Protein AF-A0A2T2UUD3-F1 (afdb_monomer_lite)

Foldseek 3Di:
DDPPDDDDDPVVVVVDDDPDPVVVVVPDDPVNVVVVLVPDPPRDDQDPVNVVPDDDDDPDDPDDDDDDDDDPVLVCVLPVVPPPSVVVVVVVVVVVVVVVVVVVVD

Radius of gyration: 22.62 Å; chains: 1; bounding box: 45×40×57 Å

Secondary structure (DSSP, 8-state):
--S------HHHHHHSPP-S-HHHHHH--HHHHHHHHHS-TT-----HHHHHH------------------HHHHHHHHHT-TTHHHHHHHHHHHHHHHHHHHH--

pLDDT: mean 84.36, std 11.14, range [42.75, 96.44]

Sequence (106 aa):
MGDDVTRVTLEEAKKAESRTDWDRLESLTDEEIHEAVEDDPDAFLLDDEWFEAATFVMPSAEKERITIRLDSDILDFFRAEGSGYQSRINKVLREYMAVQRYKKQQ

Structure (mmCIF, N/CA/C/O backbone):
data_AF-A0A2T2UUD3-F1
#
_entry.id   AF-A0A2T2UUD3-F1
#
loop_
_atom_site.group_PDB
_atom_site.id
_atom_site.type_symbol
_atom_site.label_atom_id
_atom_site.label_alt_id
_atom_site.label_comp_id
_atom_site.label_asym_id
_atom_site.label_entity_id
_atom_site.label_seq_id
_atom_site.pdbx_PDB_ins_code
_atom_site.Cartn_x
_atom_site.Cartn_y
_atom_site.Cartn_z
_atom_site.occupancy
_atom_site.B_iso_or_equiv
_atom_site.auth_seq_id
_atom_site.auth_comp_id
_atom_site.auth_asym_id
_atom_site.auth_atom_id
_atom_site.pdbx_PDB_model_num
ATOM 1 N N . MET A 1 1 ? -5.864 -22.128 -15.525 1.00 42.75 1 MET A N 1
ATOM 2 C CA . MET A 1 1 ? -4.888 -21.401 -14.687 1.00 42.75 1 MET A CA 1
ATOM 3 C C . MET A 1 1 ? -3.535 -21.645 -15.322 1.00 42.75 1 MET A C 1
ATOM 5 O O . MET A 1 1 ? -3.169 -22.803 -15.410 1.00 42.75 1 MET A O 1
ATOM 9 N N . GLY A 1 2 ? -2.916 -20.616 -15.909 1.00 46.19 2 GLY A N 1
ATOM 10 C CA . GLY A 1 2 ? -1.753 -20.774 -16.791 1.00 46.19 2 GLY A CA 1
ATOM 11 C C . GLY A 1 2 ? -0.476 -21.146 -16.038 1.00 46.19 2 GLY A C 1
ATOM 12 O O . GLY A 1 2 ? -0.163 -20.539 -15.016 1.00 46.19 2 GLY A O 1
ATOM 13 N N . ASP A 1 3 ? 0.242 -22.133 -16.565 1.00 51.41 3 ASP A N 1
ATOM 14 C CA . ASP A 1 3 ? 1.434 -22.777 -15.999 1.00 51.41 3 ASP A CA 1
ATOM 15 C C . ASP A 1 3 ? 2.735 -21.939 -16.087 1.00 51.41 3 ASP A C 1
ATOM 17 O O . ASP A 1 3 ? 3.825 -22.501 -16.049 1.00 51.41 3 ASP A O 1
ATOM 21 N N . ASP A 1 4 ? 2.659 -20.605 -16.189 1.00 61.97 4 ASP A N 1
ATOM 22 C CA . ASP A 1 4 ? 3.814 -19.768 -16.585 1.00 61.97 4 ASP A CA 1
ATOM 23 C C . ASP A 1 4 ? 4.396 -18.875 -15.466 1.00 61.97 4 ASP A C 1
ATOM 25 O O . ASP A 1 4 ? 5.263 -18.029 -15.685 1.00 61.97 4 ASP A O 1
ATOM 29 N N . VAL A 1 5 ? 3.946 -19.045 -14.217 1.00 70.81 5 VAL A N 1
ATOM 30 C CA . VAL A 1 5 ? 4.478 -18.263 -13.087 1.00 70.81 5 VAL A CA 1
ATOM 31 C C . VAL A 1 5 ? 5.700 -18.958 -12.483 1.00 70.81 5 VAL A C 1
ATOM 33 O O . VAL A 1 5 ? 5.573 -19.906 -11.705 1.00 70.81 5 VAL A O 1
ATOM 36 N N . THR A 1 6 ? 6.895 -18.438 -12.777 1.00 77.75 6 THR A N 1
ATOM 37 C CA . THR A 1 6 ? 8.156 -18.907 -12.178 1.00 77.75 6 THR A CA 1
ATOM 38 C C . THR A 1 6 ? 8.513 -18.076 -10.945 1.00 77.75 6 THR A C 1
ATOM 40 O O . THR A 1 6 ? 8.554 -16.848 -10.993 1.00 77.75 6 THR A O 1
ATOM 43 N N . ARG A 1 7 ? 8.805 -18.739 -9.819 1.00 82.75 7 ARG A N 1
ATOM 44 C CA . ARG A 1 7 ? 9.369 -18.090 -8.625 1.00 82.75 7 ARG A CA 1
ATOM 45 C C . ARG A 1 7 ? 10.889 -18.173 -8.678 1.00 82.75 7 ARG A C 1
ATOM 47 O O . ARG A 1 7 ? 11.431 -19.272 -8.708 1.00 82.75 7 ARG A O 1
ATOM 54 N N . VAL A 1 8 ? 11.552 -17.024 -8.635 1.00 86.69 8 VAL A N 1
ATOM 55 C CA . VAL A 1 8 ? 13.016 -16.905 -8.578 1.00 86.69 8 VAL A CA 1
ATOM 56 C C . VAL A 1 8 ? 13.423 -16.072 -7.370 1.00 86.69 8 VAL A C 1
ATOM 58 O O . VAL A 1 8 ? 12.660 -15.218 -6.907 1.00 86.69 8 VAL A O 1
ATOM 61 N N . THR A 1 9 ? 14.618 -16.309 -6.837 1.00 88.50 9 THR A N 1
ATOM 62 C CA . THR A 1 9 ? 15.191 -15.421 -5.822 1.00 88.50 9 THR A CA 1
ATOM 63 C C . THR A 1 9 ? 15.727 -14.139 -6.465 1.00 88.50 9 THR A C 1
ATOM 65 O O . THR A 1 9 ? 16.040 -14.098 -7.654 1.00 88.50 9 THR A O 1
ATOM 68 N N . LEU A 1 10 ? 15.867 -13.072 -5.675 1.00 84.06 10 LEU A N 1
ATOM 69 C CA . LEU A 1 10 ? 16.381 -11.783 -6.156 1.00 84.06 10 LEU A CA 1
ATOM 70 C C . LEU A 1 10 ? 17.811 -11.887 -6.719 1.00 84.06 10 LEU A C 1
ATOM 72 O O . LEU A 1 10 ? 18.153 -11.196 -7.675 1.00 84.06 10 LEU A O 1
ATOM 76 N N . GLU A 1 11 ? 18.633 -12.771 -6.154 1.00 86.44 11 GLU A N 1
ATOM 77 C CA . GLU A 1 11 ? 20.007 -13.003 -6.612 1.00 86.44 11 GLU A CA 1
ATOM 78 C C . GLU A 1 11 ? 20.067 -13.792 -7.925 1.00 86.44 11 GLU A C 1
ATOM 80 O O . GLU A 1 11 ? 20.961 -13.566 -8.738 1.00 86.44 11 GLU A O 1
ATOM 85 N N . GLU A 1 12 ? 19.112 -14.691 -8.160 1.00 85.81 12 GLU A N 1
ATOM 86 C CA . GLU A 1 12 ? 18.973 -15.404 -9.434 1.00 85.81 12 GLU A CA 1
ATOM 87 C C . GLU A 1 12 ? 18.403 -14.487 -10.519 1.00 85.81 12 GLU A C 1
ATOM 89 O O . GLU A 1 12 ? 18.930 -14.463 -11.627 1.00 85.81 12 GLU A O 1
ATOM 94 N N . ALA A 1 13 ? 17.399 -13.667 -10.192 1.00 85.56 13 ALA A N 1
ATOM 95 C CA . ALA A 1 13 ? 16.801 -12.710 -11.123 1.00 85.56 13 ALA A CA 1
ATOM 96 C C . ALA A 1 13 ? 17.821 -11.693 -11.657 1.00 85.56 13 ALA A C 1
ATOM 98 O O . ALA A 1 13 ? 17.822 -11.389 -12.843 1.00 85.56 13 ALA A O 1
ATOM 99 N N . LYS A 1 14 ? 18.735 -11.208 -10.806 1.00 83.62 14 LYS A N 1
ATOM 100 C CA . LYS A 1 14 ? 19.812 -10.290 -11.221 1.00 83.62 14 LYS A CA 1
ATOM 101 C C . LYS A 1 14 ? 20.841 -10.920 -12.160 1.00 83.62 14 LYS A C 1
ATOM 103 O O . LYS A 1 14 ? 21.520 -10.194 -12.876 1.00 83.62 14 LYS A O 1
ATOM 108 N N . LYS A 1 15 ? 21.013 -12.243 -12.097 1.00 87.31 15 LYS A N 1
ATOM 109 C CA . LYS A 1 15 ? 21.951 -12.998 -12.942 1.00 87.31 15 LYS A CA 1
ATOM 110 C C . LYS A 1 15 ? 21.297 -13.518 -14.217 1.00 87.31 15 LYS A C 1
ATOM 112 O O . LYS A 1 15 ? 22.013 -13.964 -15.107 1.00 87.31 15 LYS A O 1
ATOM 117 N N . ALA A 1 16 ? 19.967 -13.518 -14.278 1.00 86.19 16 ALA A N 1
ATOM 118 C CA . ALA A 1 16 ? 19.237 -13.944 -15.453 1.00 86.19 16 ALA A CA 1
ATOM 119 C C . ALA A 1 16 ? 19.521 -12.986 -16.612 1.00 86.19 16 ALA A C 1
ATOM 121 O O . ALA A 1 16 ? 19.484 -11.766 -16.455 1.00 86.19 16 ALA A O 1
ATOM 122 N N . GLU A 1 17 ? 19.800 -13.553 -17.780 1.00 84.75 17 GLU A N 1
ATOM 123 C CA . GLU A 1 17 ? 19.949 -12.769 -18.996 1.00 84.75 17 GLU A CA 1
ATOM 124 C C . GLU A 1 17 ? 18.607 -12.141 -19.366 1.00 84.75 17 GLU A C 1
ATOM 126 O O . GLU A 1 17 ? 17.546 -12.773 -19.279 1.00 84.75 17 GLU A O 1
ATOM 131 N N . SER A 1 18 ? 18.658 -10.873 -19.770 1.00 85.19 18 SER A N 1
ATOM 132 C CA . SER A 1 18 ? 17.478 -10.208 -20.295 1.00 85.19 18 SER A CA 1
ATOM 133 C C . SER A 1 18 ? 17.050 -10.900 -21.585 1.00 85.19 18 SER A C 1
ATOM 135 O O . SER A 1 18 ? 17.858 -11.120 -22.482 1.00 85.19 18 SER A O 1
ATOM 137 N N . ARG A 1 19 ? 15.764 -11.240 -21.674 1.00 86.31 19 ARG A N 1
ATOM 138 C CA . ARG A 1 19 ? 15.140 -11.738 -22.909 1.00 86.31 19 ARG A CA 1
ATOM 139 C C . ARG A 1 19 ? 14.582 -10.604 -23.770 1.00 86.31 19 ARG A C 1
ATOM 141 O O . ARG A 1 19 ? 13.949 -10.869 -24.786 1.00 86.31 19 ARG A O 1
ATOM 148 N N . THR A 1 20 ? 14.761 -9.363 -23.325 1.00 87.44 20 THR A N 1
ATOM 149 C CA . THR A 1 20 ? 14.297 -8.171 -24.023 1.00 87.44 20 THR A CA 1
ATOM 150 C C . THR A 1 20 ? 15.278 -7.829 -25.134 1.00 87.44 20 THR A C 1
ATOM 152 O O . THR A 1 20 ? 16.484 -7.760 -24.904 1.00 87.44 20 THR A O 1
ATOM 155 N N . ASP A 1 21 ? 14.749 -7.589 -26.329 1.00 91.19 21 ASP A N 1
ATOM 156 C CA . ASP A 1 21 ? 15.499 -7.011 -27.439 1.00 91.19 21 ASP A CA 1
ATOM 157 C C . ASP A 1 21 ? 15.638 -5.496 -27.213 1.00 91.19 21 ASP A C 1
ATOM 159 O O . ASP A 1 21 ? 14.728 -4.717 -27.507 1.00 91.19 21 ASP A O 1
ATOM 163 N N . TRP A 1 22 ? 16.745 -5.096 -26.584 1.00 91.06 22 TRP A N 1
ATOM 164 C CA . TRP A 1 22 ? 17.002 -3.703 -26.209 1.00 91.06 22 TRP A CA 1
ATOM 165 C C . TRP A 1 22 ? 17.320 -2.812 -27.409 1.00 91.06 22 TRP A C 1
ATOM 167 O O . TRP A 1 22 ? 16.892 -1.662 -27.418 1.00 91.06 22 TRP A O 1
ATOM 177 N N . ASP A 1 23 ? 17.995 -3.347 -28.429 1.00 92.69 23 ASP A N 1
ATOM 178 C CA . ASP A 1 23 ? 18.355 -2.597 -29.638 1.00 92.69 23 ASP A CA 1
ATOM 179 C C . ASP A 1 23 ? 17.095 -2.212 -30.433 1.00 92.69 23 ASP A C 1
ATOM 181 O O . ASP A 1 23 ? 16.964 -1.091 -30.937 1.00 92.69 23 ASP A O 1
ATOM 185 N N . ARG A 1 24 ? 16.107 -3.117 -30.492 1.00 91.31 24 ARG A N 1
ATOM 186 C CA . ARG A 1 24 ? 14.782 -2.802 -31.039 1.00 91.31 24 ARG A CA 1
ATOM 187 C C . ARG A 1 24 ? 14.060 -1.735 -30.212 1.00 91.31 24 ARG A C 1
ATOM 189 O O . ARG A 1 24 ? 13.437 -0.852 -30.787 1.00 91.31 24 ARG A O 1
ATOM 196 N N . LEU A 1 25 ? 14.109 -1.823 -28.883 1.00 89.38 25 LEU A N 1
ATOM 197 C CA . LEU A 1 25 ? 13.410 -0.879 -28.004 1.00 89.38 25 LEU A CA 1
ATOM 198 C C . LEU A 1 25 ? 14.001 0.534 -28.066 1.00 89.38 25 LEU A C 1
ATOM 200 O O . LEU A 1 25 ? 13.256 1.504 -28.015 1.00 89.38 25 LEU A O 1
ATOM 204 N N . GLU A 1 26 ? 15.319 0.655 -28.213 1.00 92.44 26 GLU A N 1
ATOM 205 C CA . GLU A 1 26 ? 16.001 1.950 -28.330 1.00 92.44 26 GLU A CA 1
ATOM 206 C C . GLU A 1 26 ? 15.780 2.624 -29.695 1.00 92.44 26 GLU A C 1
ATOM 208 O O . GLU A 1 26 ? 15.866 3.845 -29.803 1.00 92.44 26 GLU A O 1
ATOM 213 N N . SER A 1 27 ? 15.473 1.845 -30.737 1.00 93.56 27 SER A N 1
ATOM 214 C CA . SER A 1 27 ? 15.223 2.356 -32.093 1.00 93.56 27 SER A CA 1
ATOM 215 C C . SER A 1 27 ? 13.753 2.652 -32.406 1.00 93.56 27 SER A C 1
ATOM 217 O O . SER A 1 27 ? 13.477 3.221 -33.462 1.00 93.56 27 SER A O 1
ATOM 219 N N . LEU A 1 28 ? 12.830 2.299 -31.506 1.00 94.19 28 LEU A N 1
ATOM 220 C CA . LEU A 1 28 ? 11.403 2.599 -31.632 1.00 94.19 28 LEU A CA 1
ATOM 221 C C . LEU A 1 28 ? 11.160 4.111 -31.601 1.00 94.19 28 LEU A C 1
ATOM 223 O O . LEU A 1 28 ? 11.636 4.816 -30.710 1.00 94.19 28 LEU A O 1
ATOM 227 N N . THR A 1 29 ? 10.405 4.603 -32.578 1.00 95.31 29 THR A N 1
ATOM 228 C CA . THR A 1 29 ? 10.034 6.017 -32.661 1.00 95.31 29 THR A CA 1
ATOM 229 C C . THR A 1 29 ? 8.803 6.334 -31.814 1.00 95.31 29 THR A C 1
ATOM 231 O O . THR A 1 29 ? 7.976 5.465 -31.548 1.00 95.31 29 THR A O 1
ATOM 234 N N . ASP A 1 30 ? 8.646 7.604 -31.430 1.00 92.62 30 ASP A N 1
ATOM 235 C CA . ASP A 1 30 ? 7.475 8.071 -30.671 1.00 92.62 30 ASP A CA 1
ATOM 236 C C . ASP A 1 30 ? 6.147 7.784 -31.397 1.00 92.62 30 ASP A C 1
ATOM 238 O O . ASP A 1 30 ? 5.149 7.475 -30.750 1.00 92.62 30 ASP A O 1
ATOM 242 N N . GLU A 1 31 ? 6.145 7.842 -32.733 1.00 92.44 31 GLU A N 1
ATOM 243 C CA . GLU A 1 31 ? 4.972 7.540 -33.563 1.00 92.44 31 GLU A CA 1
ATOM 244 C C . GLU A 1 31 ? 4.590 6.057 -33.477 1.00 92.44 31 GLU A C 1
ATOM 246 O O . GLU A 1 31 ? 3.439 5.726 -33.216 1.00 92.44 31 GLU A O 1
ATOM 251 N N . GLU A 1 32 ? 5.569 5.159 -33.618 1.00 92.06 32 GLU A N 1
ATOM 252 C CA . GLU A 1 32 ? 5.346 3.712 -33.507 1.00 92.06 32 GLU A CA 1
ATOM 253 C C . GLU A 1 32 ? 4.907 3.311 -32.091 1.00 92.06 32 GLU A C 1
ATOM 255 O O . GLU A 1 32 ? 4.132 2.372 -31.917 1.00 92.06 32 GLU A O 1
ATOM 260 N N . ILE A 1 33 ? 5.389 4.021 -31.066 1.00 91.00 33 ILE A N 1
ATOM 261 C CA . ILE A 1 33 ? 4.936 3.838 -29.683 1.00 91.00 33 ILE A CA 1
ATOM 262 C C . ILE A 1 33 ? 3.478 4.281 -29.540 1.00 91.00 33 ILE A C 1
ATOM 264 O O . ILE A 1 33 ? 2.706 3.596 -28.872 1.00 91.00 33 ILE A O 1
ATOM 268 N N . HIS A 1 34 ? 3.096 5.406 -30.146 1.00 89.12 34 HIS A N 1
ATOM 269 C CA . HIS A 1 34 ? 1.728 5.910 -30.084 1.00 89.12 34 HIS A CA 1
ATOM 270 C C . HIS A 1 34 ? 0.744 4.960 -30.772 1.00 89.12 34 HIS A C 1
ATOM 272 O O . HIS A 1 34 ? -0.222 4.541 -30.137 1.00 89.12 34 HIS A O 1
ATOM 278 N N . GLU A 1 35 ? 1.049 4.537 -32.002 1.00 90.31 35 GLU A N 1
ATOM 279 C CA . GLU A 1 35 ? 0.241 3.577 -32.766 1.00 90.31 35 GLU A CA 1
ATOM 280 C C . GLU A 1 35 ? 0.065 2.262 -31.990 1.00 90.31 35 GLU A C 1
ATOM 282 O O . GLU A 1 35 ? -1.047 1.759 -31.847 1.00 90.31 35 GLU A O 1
ATOM 287 N N . ALA A 1 36 ? 1.140 1.745 -31.383 1.00 89.25 36 ALA A N 1
ATOM 288 C CA . ALA A 1 36 ? 1.074 0.529 -30.575 1.00 89.25 36 ALA A CA 1
ATOM 289 C C . ALA A 1 36 ? 0.187 0.666 -29.324 1.00 89.25 36 ALA A C 1
ATOM 291 O O . ALA A 1 36 ? -0.398 -0.324 -28.891 1.00 89.25 36 ALA A O 1
ATOM 292 N N . VAL A 1 37 ? 0.100 1.859 -28.727 1.00 88.44 37 VAL A N 1
ATOM 293 C CA . VAL A 1 37 ? -0.788 2.128 -27.584 1.00 88.44 37 VAL A CA 1
ATOM 294 C C . VAL A 1 37 ? -2.243 2.258 -28.036 1.00 88.44 37 VAL A C 1
ATOM 296 O O . VAL A 1 37 ? -3.128 1.794 -27.325 1.00 88.44 37 VAL A O 1
ATOM 299 N N . GLU A 1 38 ? -2.502 2.872 -29.193 1.00 87.38 38 GLU A N 1
ATOM 300 C CA . GLU A 1 38 ? -3.858 3.002 -29.746 1.00 87.38 38 GLU A CA 1
ATOM 301 C C . GLU A 1 38 ? -4.443 1.654 -30.192 1.00 87.38 38 GLU A C 1
ATOM 303 O O . GLU A 1 38 ? -5.637 1.408 -30.007 1.00 87.38 38 GLU A O 1
ATOM 308 N N . ASP A 1 39 ? -3.605 0.770 -30.737 1.00 90.00 39 ASP A N 1
ATOM 309 C CA . ASP A 1 39 ? -4.006 -0.559 -31.206 1.00 90.00 39 ASP A CA 1
ATOM 310 C C . ASP A 1 39 ? -4.171 -1.594 -30.076 1.00 90.00 39 ASP A C 1
ATOM 312 O O . ASP A 1 39 ? -4.727 -2.675 -30.307 1.00 90.00 39 ASP A O 1
ATOM 316 N N . ASP A 1 40 ? -3.701 -1.303 -28.858 1.00 88.25 40 ASP A N 1
ATOM 317 C CA . ASP A 1 40 ? -3.794 -2.219 -27.720 1.00 88.25 40 ASP A CA 1
ATOM 318 C C . ASP A 1 40 ? -5.192 -2.150 -27.062 1.00 88.25 40 ASP A C 1
ATOM 320 O O . ASP A 1 40 ? -5.545 -1.145 -26.441 1.00 88.25 40 ASP A O 1
ATOM 324 N N . PRO A 1 41 ? -6.009 -3.223 -27.128 1.00 84.88 41 PRO A N 1
ATOM 325 C CA . PRO A 1 41 ? -7.344 -3.239 -26.528 1.00 84.88 41 PRO A CA 1
ATOM 326 C C . PRO A 1 41 ? -7.341 -3.196 -24.990 1.00 84.88 41 PRO A C 1
ATOM 328 O O . PRO A 1 41 ? -8.386 -2.914 -24.400 1.00 84.88 41 PRO A O 1
ATOM 331 N N . ASP A 1 42 ? -6.208 -3.490 -24.344 1.00 88.62 42 ASP A N 1
ATOM 332 C CA . ASP A 1 42 ? -6.033 -3.401 -22.893 1.00 88.62 42 ASP A CA 1
ATOM 333 C C . ASP A 1 42 ? -5.471 -2.032 -22.461 1.00 88.62 42 ASP A C 1
ATOM 335 O O . ASP A 1 42 ? -5.426 -1.731 -21.260 1.00 88.62 42 ASP A O 1
ATOM 339 N N . ALA A 1 43 ? -5.063 -1.179 -23.410 1.00 83.50 43 ALA A N 1
ATOM 340 C CA . ALA A 1 43 ? -4.618 0.168 -23.100 1.00 83.50 43 ALA A CA 1
ATOM 341 C C . ALA A 1 43 ? -5.798 1.035 -22.642 1.00 83.50 43 ALA A C 1
ATOM 343 O O . ALA A 1 43 ? -6.813 1.196 -23.318 1.00 83.50 43 ALA A O 1
ATOM 344 N N . PHE A 1 44 ? -5.644 1.635 -21.462 1.00 80.50 44 PHE A N 1
ATOM 345 C CA . PHE A 1 44 ? -6.590 2.599 -20.917 1.00 80.50 44 PHE A CA 1
ATOM 346 C C . PHE A 1 44 ? -5.900 3.957 -20.798 1.00 80.50 44 PHE A C 1
ATOM 34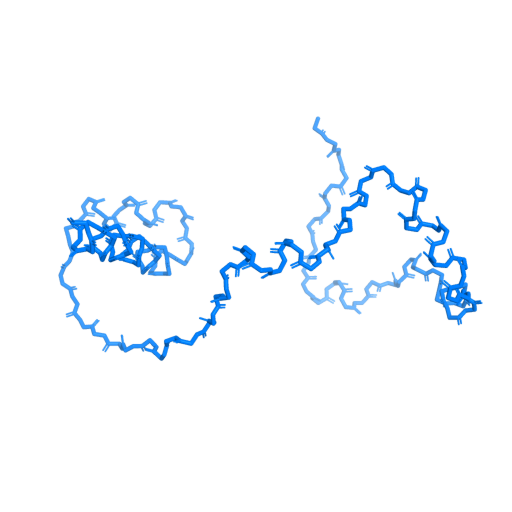8 O O . PHE A 1 44 ? -5.077 4.172 -19.904 1.00 80.50 44 PHE A O 1
ATOM 355 N N . LEU A 1 45 ? -6.217 4.865 -21.722 1.00 78.44 45 LEU A N 1
ATOM 356 C CA . LEU A 1 45 ? -5.698 6.228 -21.703 1.00 78.44 45 LEU A CA 1
ATOM 357 C C . LEU A 1 45 ? -6.330 6.995 -20.536 1.00 78.44 45 LEU A C 1
ATOM 359 O O . LEU A 1 45 ? -7.550 7.083 -20.420 1.00 78.44 45 LEU A O 1
ATOM 363 N N . LEU A 1 46 ? -5.484 7.526 -19.653 1.00 83.88 46 LEU A N 1
ATOM 364 C CA . LEU A 1 46 ? -5.912 8.363 -18.536 1.00 83.88 46 LEU A CA 1
ATOM 365 C C . LEU A 1 46 ? -6.029 9.802 -19.038 1.00 83.88 46 LEU A C 1
ATOM 367 O O . LEU A 1 46 ? -5.017 10.419 -19.368 1.00 83.88 46 LEU A O 1
ATOM 371 N N . ASP A 1 47 ? -7.253 10.311 -19.120 1.00 83.00 47 ASP A N 1
ATOM 372 C CA . ASP A 1 47 ? -7.547 11.676 -19.544 1.00 83.00 47 ASP A CA 1
ATOM 373 C C . ASP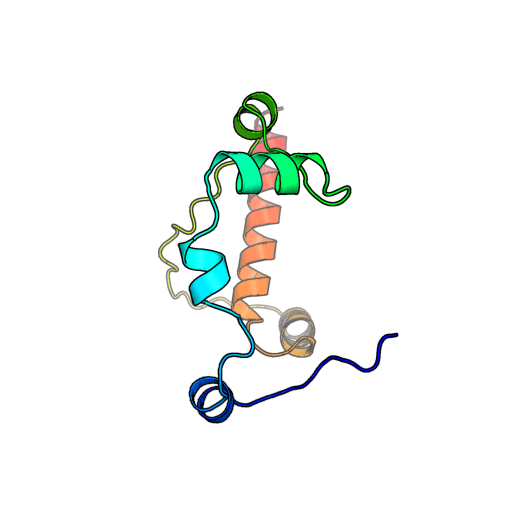 A 1 47 ? -7.577 12.659 -18.363 1.00 83.00 47 ASP A C 1
ATOM 375 O O . ASP A 1 47 ? -7.480 12.286 -17.188 1.00 83.00 47 ASP A O 1
ATOM 379 N N . ASP A 1 48 ? -7.690 13.948 -18.680 1.00 82.19 48 ASP A N 1
ATOM 380 C CA . ASP A 1 48 ? -7.744 15.005 -17.671 1.00 82.19 48 ASP A CA 1
ATOM 381 C C . ASP A 1 48 ? -8.948 14.829 -16.727 1.00 82.19 48 ASP A C 1
ATOM 383 O O . ASP A 1 48 ? -8.811 15.028 -15.520 1.00 82.19 48 ASP A O 1
ATOM 387 N N . GLU A 1 49 ? -10.099 14.369 -17.236 1.00 83.00 49 GLU A N 1
ATOM 388 C CA . GLU A 1 49 ? -11.294 14.089 -16.425 1.00 83.00 49 GLU A CA 1
ATOM 389 C C . GLU A 1 49 ? -11.034 12.988 -15.383 1.00 83.00 49 GLU A C 1
ATOM 391 O O . GLU A 1 49 ? -11.454 13.096 -14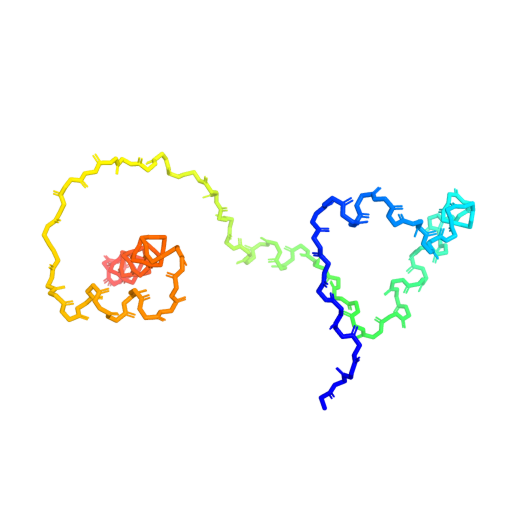.222 1.00 83.00 49 GLU A O 1
ATOM 396 N N . TRP A 1 50 ? -10.285 11.946 -15.756 1.00 85.81 50 TRP A N 1
ATOM 397 C CA . TRP A 1 50 ? -9.844 10.909 -14.832 1.00 85.81 50 TRP A CA 1
ATOM 398 C C . TRP A 1 50 ? -8.969 11.492 -13.721 1.00 85.81 50 TRP A C 1
ATOM 400 O O . TRP A 1 50 ? -9.184 11.181 -12.545 1.00 85.81 50 TRP A O 1
ATOM 410 N N . PHE A 1 51 ? -8.012 12.363 -14.059 1.00 80.56 51 PHE A N 1
ATOM 411 C CA . PHE A 1 51 ? -7.132 13.001 -13.073 1.00 80.56 51 PHE A CA 1
ATOM 412 C C . PHE A 1 51 ? -7.865 14.000 -12.170 1.00 80.56 51 PHE A C 1
ATOM 414 O O . PHE A 1 51 ? -7.528 14.096 -10.989 1.00 80.56 51 PHE A O 1
ATOM 421 N N . GLU A 1 52 ? -8.885 14.696 -12.671 1.00 82.94 52 GLU A N 1
ATOM 422 C CA . GLU A 1 52 ? -9.740 15.578 -11.868 1.00 82.94 52 GLU A CA 1
ATOM 423 C C . GLU A 1 52 ? -10.538 14.805 -10.805 1.00 82.94 52 GLU A C 1
ATOM 425 O O . GLU A 1 52 ? -10.694 15.273 -9.673 1.00 82.94 52 GLU A O 1
ATOM 430 N N . ALA A 1 53 ? -11.009 13.600 -11.137 1.00 78.31 53 ALA A N 1
ATOM 431 C CA . ALA A 1 53 ? -11.698 12.711 -10.201 1.00 78.31 53 ALA A CA 1
ATOM 432 C C . ALA A 1 53 ? -10.736 11.900 -9.309 1.00 78.31 53 ALA A C 1
ATOM 434 O O . ALA A 1 53 ? -11.139 11.369 -8.263 1.00 78.31 53 ALA A O 1
ATOM 435 N N . ALA A 1 54 ? -9.468 11.777 -9.703 1.00 77.94 54 ALA A N 1
ATOM 436 C CA . ALA A 1 54 ? -8.487 10.975 -8.996 1.00 77.94 54 ALA A CA 1
ATOM 437 C C . ALA A 1 54 ? -8.161 11.575 -7.622 1.00 77.94 54 ALA A C 1
ATOM 439 O O . ALA A 1 54 ? -7.717 12.712 -7.465 1.00 77.94 54 ALA A O 1
ATOM 440 N N . THR A 1 55 ? -8.318 10.768 -6.572 1.00 73.94 55 THR A N 1
ATOM 441 C CA . THR A 1 55 ? -7.862 11.165 -5.239 1.00 73.94 55 THR A CA 1
ATOM 442 C C . THR A 1 55 ? -6.356 10.970 -5.140 1.00 73.94 55 THR A C 1
ATOM 444 O O . THR A 1 55 ? -5.865 9.841 -5.105 1.00 73.94 55 THR A O 1
ATOM 447 N N . PHE A 1 56 ? -5.615 12.070 -5.027 1.00 67.25 56 PHE A N 1
ATOM 448 C CA . PHE A 1 56 ? -4.181 12.022 -4.775 1.00 67.25 56 PHE A CA 1
ATOM 449 C C . PHE A 1 56 ? -3.889 11.436 -3.384 1.00 67.25 56 PHE A C 1
ATOM 451 O O . PHE A 1 56 ? -4.172 12.048 -2.350 1.00 67.25 56 PHE A O 1
ATOM 458 N N . VAL A 1 57 ? -3.313 10.233 -3.344 1.00 71.25 57 VAL A N 1
ATOM 459 C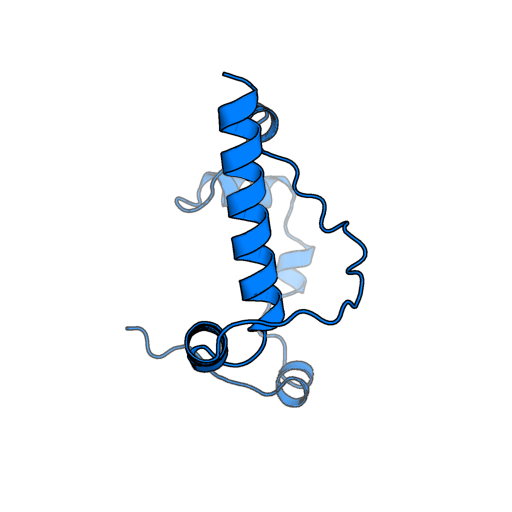 CA . VAL A 1 57 ? -2.931 9.562 -2.096 1.00 71.25 57 VAL A CA 1
ATOM 460 C C . VAL A 1 57 ? -1.440 9.759 -1.859 1.00 71.25 57 VAL A C 1
ATOM 462 O O . VAL A 1 57 ? -0.613 8.992 -2.345 1.00 71.25 57 VAL A O 1
ATOM 465 N N . MET A 1 58 ? -1.080 10.763 -1.060 1.00 55.38 58 MET A N 1
ATOM 466 C CA . MET A 1 58 ? 0.296 10.874 -0.577 1.00 55.38 58 MET A CA 1
ATOM 467 C C . MET A 1 58 ? 0.620 9.714 0.376 1.00 55.38 58 MET A C 1
ATOM 469 O O . MET A 1 58 ? -0.068 9.557 1.395 1.00 55.38 58 MET A O 1
ATOM 473 N N . PRO A 1 59 ? 1.706 8.946 0.157 1.00 60.28 59 PRO A N 1
ATOM 474 C CA . PRO A 1 59 ? 2.229 7.998 1.137 1.00 60.28 59 PRO A CA 1
ATOM 475 C C . PRO A 1 59 ? 2.964 8.742 2.267 1.00 60.28 59 PRO A C 1
ATOM 477 O O . PRO A 1 59 ? 4.082 8.406 2.635 1.00 60.28 59 PRO A O 1
ATOM 480 N N . SER A 1 60 ? 2.352 9.779 2.836 1.00 59.41 60 SER A N 1
ATOM 481 C CA . SER A 1 60 ? 2.957 10.621 3.864 1.00 59.41 60 SER A CA 1
ATOM 482 C C . SER A 1 60 ? 2.065 10.661 5.095 1.00 59.41 60 SER A C 1
ATOM 484 O O . SER A 1 60 ? 1.300 11.590 5.343 1.00 59.41 60 SER A O 1
ATOM 486 N N . ALA A 1 61 ? 2.183 9.628 5.910 1.00 62.56 61 ALA A N 1
ATOM 487 C CA . ALA A 1 61 ? 2.173 9.886 7.334 1.00 62.56 61 ALA A CA 1
ATOM 488 C C . ALA A 1 61 ? 3.421 9.226 7.889 1.00 62.56 61 ALA A C 1
ATOM 490 O O . ALA A 1 61 ? 3.609 8.014 7.712 1.00 62.56 61 ALA A O 1
ATOM 491 N N . GLU A 1 62 ? 4.266 10.019 8.539 1.00 72.44 62 GLU A N 1
ATOM 492 C CA . GLU A 1 62 ? 5.239 9.478 9.472 1.00 72.44 62 GLU A CA 1
ATOM 493 C C . GLU A 1 62 ? 4.477 8.564 10.432 1.00 72.44 62 GLU A C 1
ATOM 495 O O . GLU A 1 62 ? 3.500 8.961 11.071 1.00 72.44 62 GLU A O 1
ATOM 500 N N . LYS A 1 63 ? 4.837 7.279 10.427 1.00 78.69 63 LYS A N 1
ATOM 501 C CA . LYS A 1 63 ? 4.171 6.300 11.279 1.00 78.69 63 LYS A CA 1
ATOM 502 C C . LYS A 1 63 ? 4.735 6.470 12.678 1.00 78.69 63 LYS A C 1
ATOM 504 O O . LYS A 1 63 ? 5.875 6.084 12.931 1.00 78.69 63 LYS A O 1
ATOM 509 N N . GLU A 1 64 ? 3.938 7.023 13.577 1.00 84.81 64 GLU A N 1
ATOM 510 C CA . GLU A 1 64 ? 4.304 7.081 14.984 1.00 84.81 64 GLU A CA 1
ATOM 511 C C . GLU A 1 64 ? 4.235 5.675 15.597 1.00 84.81 64 GLU A C 1
ATOM 513 O O . GLU A 1 64 ? 3.249 4.948 15.440 1.00 84.81 64 GLU A O 1
ATOM 518 N N . ARG A 1 65 ? 5.311 5.261 16.275 1.00 88.06 65 ARG A N 1
ATOM 519 C CA . ARG A 1 65 ? 5.341 3.988 17.000 1.00 88.06 65 ARG A CA 1
ATOM 520 C C . ARG A 1 65 ? 4.718 4.188 18.372 1.00 88.06 65 ARG A C 1
ATOM 522 O O . ARG A 1 65 ? 5.368 4.701 19.276 1.00 88.06 65 ARG A O 1
ATOM 529 N N . ILE A 1 66 ? 3.485 3.728 18.519 1.00 89.19 66 ILE A N 1
ATOM 530 C CA . ILE A 1 66 ? 2.760 3.740 19.789 1.00 89.19 66 ILE A CA 1
ATOM 531 C C . ILE A 1 66 ? 2.475 2.317 20.274 1.00 89.19 66 ILE A C 1
ATOM 533 O O . ILE A 1 66 ? 2.346 1.385 19.477 1.00 89.19 66 ILE A O 1
ATOM 537 N N . THR A 1 67 ? 2.342 2.154 21.589 1.00 91.81 67 THR A N 1
ATOM 538 C CA . THR A 1 67 ? 1.874 0.904 22.199 1.00 91.81 67 THR A CA 1
ATOM 539 C C . THR A 1 67 ? 0.364 0.979 22.381 1.00 91.81 67 THR A C 1
ATOM 541 O O . THR A 1 67 ? -0.125 1.789 23.166 1.00 91.81 67 THR A O 1
ATOM 544 N N . ILE A 1 68 ? -0.376 0.116 21.686 1.00 90.81 68 ILE A N 1
ATOM 545 C CA . ILE A 1 68 ? -1.830 -0.027 21.828 1.00 90.81 68 ILE A CA 1
ATOM 546 C C . ILE A 1 68 ? -2.177 -1.443 22.282 1.00 90.81 68 ILE A C 1
ATOM 548 O O . ILE A 1 68 ? -1.455 -2.393 21.979 1.00 90.81 68 ILE A O 1
ATOM 552 N N . ARG A 1 69 ? -3.288 -1.586 23.007 1.00 93.56 69 ARG A N 1
ATOM 553 C CA . ARG A 1 69 ? -3.876 -2.893 23.315 1.00 93.56 69 ARG A CA 1
ATOM 554 C C . ARG A 1 69 ? -4.942 -3.202 22.271 1.00 93.56 69 ARG A C 1
ATOM 556 O O . ARG A 1 69 ? -5.783 -2.352 22.000 1.00 93.56 69 ARG A O 1
ATOM 563 N N . LEU A 1 70 ? -4.870 -4.395 21.696 1.00 92.81 70 LEU A N 1
ATOM 564 C CA . LEU A 1 70 ? -5.857 -4.948 20.775 1.00 92.81 70 LEU A CA 1
ATOM 565 C C . LEU A 1 70 ? -6.304 -6.296 21.328 1.00 92.81 70 LEU A C 1
ATOM 567 O O . LEU A 1 70 ? -5.501 -6.985 21.966 1.00 92.81 70 LEU A O 1
ATOM 571 N N . ASP A 1 71 ? -7.557 -6.652 21.074 1.00 96.19 71 ASP A N 1
ATOM 572 C CA . ASP A 1 71 ? -8.086 -7.955 21.454 1.00 96.19 71 ASP A CA 1
ATOM 573 C C . ASP A 1 71 ? -7.355 -9.078 20.702 1.00 96.19 71 ASP A C 1
ATOM 575 O O . ASP A 1 71 ? -6.815 -8.890 19.603 1.00 96.19 71 ASP A O 1
ATOM 579 N N . SER A 1 72 ? -7.272 -10.248 21.337 1.00 95.12 72 SER A N 1
ATOM 580 C CA . SER A 1 72 ? -6.497 -11.377 20.816 1.00 95.12 72 SER A CA 1
ATOM 581 C C . SER A 1 72 ? -7.064 -11.918 19.507 1.00 95.12 72 SER A C 1
ATOM 583 O O . SER A 1 72 ? -6.302 -12.225 18.601 1.00 95.12 72 SER A O 1
ATOM 585 N N . ASP A 1 73 ? -8.387 -11.965 19.379 1.00 96.44 73 ASP A N 1
ATOM 586 C CA . ASP A 1 73 ? -9.092 -12.413 18.176 1.00 96.44 73 ASP A CA 1
ATOM 587 C C . ASP A 1 73 ? -8.809 -11.515 16.960 1.00 96.44 73 ASP A C 1
ATOM 589 O O . ASP A 1 73 ? -8.553 -12.012 15.862 1.00 96.44 73 ASP A O 1
ATOM 593 N N . ILE A 1 74 ? -8.763 -10.196 17.161 1.00 94.44 74 ILE A N 1
ATOM 594 C CA . ILE A 1 74 ? -8.382 -9.223 16.133 1.00 94.44 74 ILE A CA 1
ATOM 595 C C . ILE A 1 74 ? -6.934 -9.465 15.700 1.00 94.44 74 ILE A C 1
ATOM 597 O O . ILE A 1 74 ? -6.629 -9.486 14.505 1.00 94.44 74 ILE A O 1
ATOM 601 N N . LEU A 1 75 ? -6.022 -9.649 16.658 1.00 94.12 75 LEU A N 1
ATOM 602 C CA . LEU A 1 75 ? -4.620 -9.921 16.346 1.00 94.12 75 LEU A CA 1
ATOM 603 C C . LEU A 1 75 ? -4.450 -11.233 15.581 1.00 94.12 75 LEU A C 1
ATOM 605 O O . LEU A 1 75 ? -3.680 -11.261 14.620 1.00 94.12 75 LEU A O 1
ATOM 609 N N . ASP A 1 76 ? -5.158 -12.283 15.978 1.00 95.88 76 ASP A N 1
ATOM 610 C CA . ASP A 1 76 ? -5.103 -13.591 15.330 1.00 95.88 76 ASP A CA 1
ATOM 611 C C . ASP A 1 76 ? -5.634 -13.519 13.895 1.00 95.88 76 ASP A C 1
ATOM 613 O O . ASP A 1 76 ? -4.973 -14.008 12.976 1.00 95.88 76 ASP A O 1
ATOM 617 N N . PHE A 1 77 ? -6.748 -12.811 13.676 1.00 95.81 77 PHE A N 1
ATOM 618 C CA . PHE A 1 77 ? -7.305 -12.565 12.344 1.00 95.81 77 PHE A CA 1
ATOM 619 C C . PHE A 1 77 ? -6.281 -11.906 11.409 1.00 95.81 77 PHE A C 1
ATOM 621 O O . PHE A 1 77 ? -5.978 -12.430 10.338 1.00 95.81 77 PHE A O 1
ATOM 628 N N . PHE A 1 78 ? -5.678 -10.787 11.824 1.00 94.81 78 PHE A N 1
ATOM 629 C CA . PHE A 1 78 ? -4.710 -10.090 10.974 1.00 94.81 78 PHE A CA 1
ATOM 630 C C . PHE A 1 78 ? -3.388 -10.862 10.831 1.00 94.81 78 PHE A C 1
ATOM 632 O O . PHE A 1 78 ? -2.721 -10.758 9.800 1.00 94.81 78 PHE A O 1
ATOM 639 N N . ARG A 1 79 ? -2.972 -11.656 11.821 1.00 94.25 79 ARG A N 1
ATOM 640 C CA . ARG A 1 79 ? -1.763 -12.490 11.707 1.00 94.25 79 ARG A CA 1
ATOM 641 C C . ARG A 1 79 ? -1.943 -13.661 10.745 1.00 94.25 79 ARG A C 1
ATOM 643 O O . ARG A 1 79 ? -0.963 -14.036 10.101 1.00 94.25 79 ARG A O 1
ATOM 650 N N . ALA A 1 80 ? -3.155 -14.199 10.615 1.00 94.44 80 ALA A N 1
ATOM 651 C CA . ALA A 1 80 ? -3.444 -15.342 9.751 1.00 94.44 80 ALA A CA 1
ATOM 652 C C . ALA A 1 80 ? -3.078 -15.093 8.276 1.00 94.44 80 ALA A C 1
ATOM 654 O O . ALA A 1 80 ? -2.611 -16.004 7.601 1.00 94.44 80 ALA A O 1
ATOM 655 N N . GLU A 1 81 ? -3.198 -13.854 7.784 1.00 85.50 81 GLU A N 1
ATOM 656 C CA . GLU A 1 81 ? -2.856 -13.510 6.391 1.00 85.50 81 GLU A CA 1
ATOM 657 C C . GLU A 1 81 ? -1.353 -13.197 6.185 1.00 85.50 81 GLU A C 1
ATOM 659 O O . GLU A 1 81 ? -0.946 -12.701 5.136 1.00 85.50 81 GLU A O 1
ATOM 664 N N . GLY A 1 82 ? -0.502 -13.464 7.183 1.00 88.56 82 GLY A N 1
ATOM 665 C CA . GLY A 1 82 ? 0.957 -13.441 7.047 1.00 88.56 82 GLY A CA 1
ATOM 666 C C . GLY A 1 82 ? 1.631 -12.118 7.423 1.00 88.56 82 GLY A C 1
ATOM 667 O O . GLY A 1 82 ? 1.159 -11.358 8.276 1.00 88.56 82 GLY A O 1
ATOM 668 N N . SER A 1 83 ? 2.788 -11.846 6.812 1.00 86.31 83 SER A N 1
ATOM 669 C CA . SER A 1 83 ? 3.582 -10.644 7.089 1.00 86.31 83 SER A CA 1
ATOM 670 C C . SER A 1 83 ? 2.824 -9.361 6.708 1.00 86.31 83 SER A C 1
ATOM 672 O O . SER A 1 83 ? 1.921 -9.353 5.870 1.00 86.31 83 SER A O 1
ATOM 674 N N . GLY A 1 84 ? 3.133 -8.252 7.387 1.00 87.25 84 GLY A N 1
ATOM 675 C CA . GLY A 1 84 ? 2.480 -6.962 7.127 1.00 87.25 84 GLY A CA 1
ATOM 676 C C . GLY A 1 84 ? 1.129 -6.745 7.823 1.00 87.25 84 GLY A C 1
ATOM 677 O O . GLY A 1 84 ? 0.445 -5.770 7.513 1.00 87.25 84 GLY A O 1
ATOM 678 N N . TYR A 1 85 ? 0.758 -7.586 8.794 1.00 92.50 85 TYR A N 1
ATOM 679 C CA . TYR A 1 85 ? -0.488 -7.445 9.561 1.00 92.50 85 TYR A CA 1
ATOM 680 C C . TYR A 1 85 ? -0.653 -6.052 10.206 1.00 92.50 85 TYR A C 1
ATOM 682 O O . TYR A 1 85 ? -1.74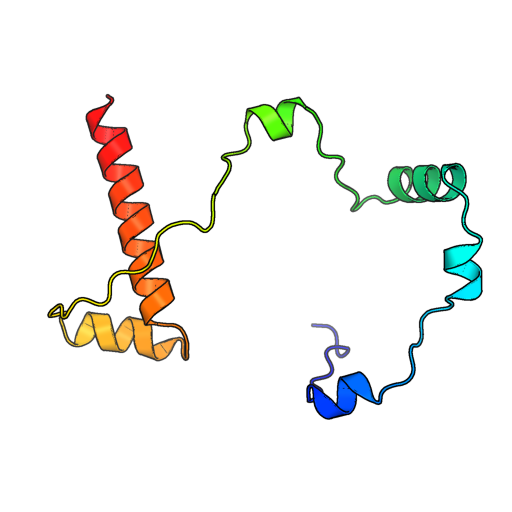1 -5.486 10.195 1.00 92.50 85 TYR A O 1
ATOM 690 N N . GLN A 1 86 ? 0.437 -5.431 10.680 1.00 88.75 86 GLN A N 1
ATOM 691 C CA . GLN A 1 86 ? 0.415 -4.064 11.225 1.00 88.75 86 GLN A CA 1
ATOM 692 C C . GLN A 1 86 ? 0.019 -3.015 10.173 1.00 88.75 86 GLN A C 1
ATOM 694 O O . GLN A 1 86 ? -0.745 -2.095 10.462 1.00 88.75 86 GLN A O 1
ATOM 699 N N . SER A 1 87 ? 0.510 -3.159 8.938 1.00 88.31 87 SER A N 1
ATOM 700 C CA . SER A 1 87 ? 0.140 -2.276 7.826 1.00 88.31 87 SER A CA 1
ATOM 701 C C . SER A 1 87 ? -1.335 -2.432 7.458 1.00 88.31 87 SER A C 1
ATOM 703 O O . SER A 1 87 ? -1.992 -1.434 7.162 1.00 88.31 87 SER A O 1
ATOM 705 N N . ARG A 1 88 ? -1.866 -3.660 7.528 1.00 90.56 88 ARG A N 1
ATOM 706 C CA . ARG A 1 88 ? -3.286 -3.955 7.291 1.00 90.56 88 ARG A CA 1
ATOM 707 C C . ARG A 1 88 ? -4.185 -3.348 8.367 1.00 90.56 88 ARG A C 1
ATOM 709 O O . ARG A 1 88 ? -5.130 -2.648 8.016 1.00 90.56 88 ARG A O 1
ATOM 716 N N . ILE A 1 89 ? -3.823 -3.483 9.645 1.00 92.12 89 ILE A N 1
ATOM 717 C CA . ILE A 1 89 ? -4.515 -2.798 10.753 1.00 92.12 89 ILE A CA 1
ATOM 718 C C . ILE A 1 89 ? -4.568 -1.285 10.499 1.00 92.12 89 ILE A C 1
ATOM 720 O O . ILE A 1 89 ? -5.631 -0.672 10.566 1.00 92.12 89 ILE A O 1
ATOM 724 N N . ASN A 1 90 ? -3.438 -0.674 10.136 1.00 90.44 90 ASN A N 1
ATOM 725 C CA . ASN A 1 90 ? -3.382 0.758 9.840 1.00 90.44 90 ASN A CA 1
ATOM 726 C C . ASN A 1 90 ? -4.272 1.161 8.647 1.00 90.44 90 ASN A C 1
ATOM 728 O O . ASN A 1 90 ? -4.864 2.238 8.673 1.00 90.44 90 ASN A O 1
ATOM 732 N N . LYS A 1 91 ? -4.396 0.317 7.612 1.00 90.06 91 LYS A N 1
ATOM 733 C CA . LYS A 1 91 ? -5.288 0.572 6.469 1.00 90.06 91 LYS A CA 1
ATOM 734 C C . LYS A 1 91 ? -6.756 0.614 6.905 1.00 90.06 91 LYS A C 1
ATOM 736 O O . LYS A 1 91 ? -7.440 1.587 6.604 1.00 90.06 91 LYS A O 1
ATOM 741 N N . VAL A 1 92 ? -7.197 -0.370 7.690 1.00 91.50 92 VAL A N 1
ATOM 742 C CA . VAL A 1 92 ? -8.574 -0.430 8.212 1.00 91.50 92 VAL A CA 1
ATOM 743 C C . VAL A 1 92 ? -8.902 0.796 9.067 1.00 91.50 92 VAL A C 1
ATOM 745 O O . VAL A 1 92 ? -9.959 1.405 8.907 1.00 91.50 92 VAL A O 1
ATOM 748 N N . LEU A 1 93 ? -7.975 1.228 9.928 1.00 91.06 93 LEU A N 1
ATOM 749 C CA . LEU A 1 93 ? -8.161 2.441 10.732 1.00 91.06 93 LEU A CA 1
ATOM 750 C C . LEU A 1 93 ? -8.324 3.697 9.861 1.00 91.06 93 LEU A C 1
ATOM 752 O O . LEU A 1 93 ? -9.155 4.552 10.169 1.00 91.06 93 LEU A O 1
ATOM 756 N N . ARG A 1 94 ? -7.577 3.808 8.755 1.00 88.06 94 ARG A N 1
ATOM 757 C CA . ARG A 1 94 ? -7.708 4.932 7.812 1.00 88.06 94 ARG A CA 1
ATOM 758 C C . ARG A 1 94 ? -9.049 4.944 7.100 1.00 88.06 94 ARG A C 1
ATOM 760 O O . ARG A 1 94 ? -9.655 6.008 6.995 1.00 88.06 94 ARG A O 1
ATOM 767 N N . GLU A 1 95 ? -9.512 3.790 6.641 1.00 88.00 95 GLU A N 1
ATOM 768 C CA . GLU A 1 95 ? -10.821 3.661 5.996 1.00 88.00 95 GLU A CA 1
ATOM 769 C C . GLU A 1 95 ? -11.941 4.046 6.966 1.00 88.00 95 GLU A C 1
ATOM 771 O O . GLU A 1 95 ? -12.801 4.862 6.630 1.00 88.00 95 GLU A O 1
ATOM 776 N N . TYR A 1 96 ? -11.869 3.575 8.214 1.00 90.50 96 TYR A N 1
ATOM 777 C CA . TYR A 1 96 ? -12.803 3.988 9.257 1.00 90.50 96 TYR A CA 1
ATOM 778 C C . TYR A 1 96 ? -12.787 5.510 9.471 1.00 90.50 96 TYR A C 1
ATOM 780 O O . TYR A 1 96 ? -13.843 6.144 9.491 1.00 90.50 96 TYR A O 1
ATOM 788 N N . MET A 1 97 ? -11.605 6.130 9.573 1.00 88.38 97 MET A N 1
ATOM 789 C CA . MET A 1 97 ? 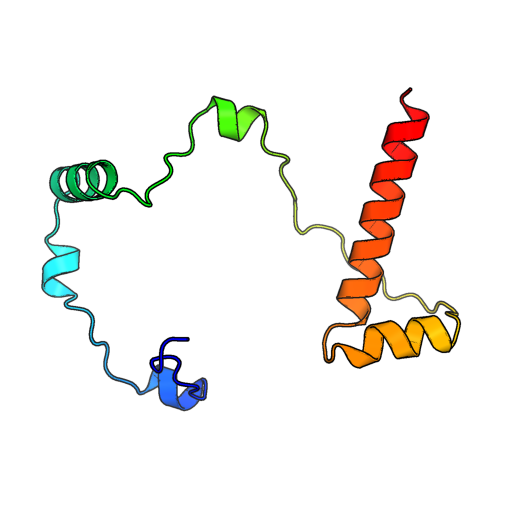-11.481 7.588 9.691 1.00 88.38 97 MET A CA 1
ATOM 790 C C . MET A 1 97 ? -12.108 8.330 8.504 1.00 88.38 97 MET A C 1
ATOM 792 O O . MET A 1 97 ? -12.766 9.350 8.714 1.00 88.38 97 MET A O 1
ATOM 796 N N . ALA A 1 98 ? -11.916 7.843 7.276 1.00 85.75 98 ALA A N 1
ATOM 797 C CA . ALA A 1 98 ? -12.481 8.448 6.073 1.00 85.75 98 ALA A CA 1
ATOM 798 C C . ALA A 1 98 ? -14.017 8.423 6.103 1.00 85.75 98 ALA A C 1
ATOM 800 O O . ALA A 1 98 ? -14.650 9.467 5.939 1.00 85.75 98 ALA A O 1
ATOM 801 N N . VAL A 1 99 ? -14.612 7.271 6.432 1.00 90.94 99 VAL A N 1
ATOM 802 C CA . VAL A 1 99 ? -16.070 7.121 6.578 1.00 90.94 99 VAL A CA 1
ATOM 803 C C . VAL A 1 99 ? -16.621 8.062 7.651 1.00 90.94 99 VAL A C 1
ATOM 805 O O . VAL A 1 99 ? -17.646 8.711 7.444 1.00 90.94 99 VAL A O 1
ATOM 808 N N . GLN A 1 100 ? -15.943 8.179 8.795 1.00 90.19 100 GLN A N 1
ATOM 809 C CA . GLN A 1 100 ? -16.380 9.068 9.876 1.00 90.19 100 GLN A CA 1
ATOM 810 C C . GLN A 1 100 ? -16.283 10.552 9.501 1.00 90.19 100 GLN A C 1
ATOM 812 O O . GLN A 1 100 ? -17.139 11.342 9.895 1.00 90.19 100 GLN A O 1
ATOM 817 N N . ARG A 1 101 ? -15.261 10.949 8.734 1.00 88.12 101 ARG A N 1
ATOM 818 C CA . ARG A 1 101 ? -15.129 12.324 8.229 1.00 88.12 101 ARG A CA 1
ATOM 819 C C . ARG A 1 101 ? -16.227 12.660 7.230 1.00 88.12 101 ARG A C 1
ATOM 821 O O . ARG A 1 101 ? -16.800 13.736 7.342 1.00 88.12 101 ARG A O 1
ATOM 828 N N . TYR A 1 102 ? -16.545 11.735 6.327 1.00 85.88 102 TYR A N 1
ATOM 829 C CA . TYR A 1 102 ? -17.631 11.894 5.362 1.00 85.88 102 TYR A CA 1
ATOM 830 C C . TYR A 1 102 ? -18.984 12.099 6.058 1.00 85.88 102 TYR A C 1
ATOM 832 O O . TYR A 1 102 ? -19.685 13.062 5.774 1.00 85.88 102 TYR A O 1
ATOM 840 N N . LYS A 1 103 ? -19.311 11.266 7.058 1.00 81.94 103 LYS A N 1
ATOM 841 C CA . LYS A 1 103 ? -20.564 11.381 7.830 1.00 81.94 103 LYS A CA 1
ATOM 842 C C . LYS A 1 103 ? -20.718 12.686 8.612 1.00 81.94 103 LYS A C 1
ATOM 844 O O . LYS A 1 103 ? -21.839 13.044 8.931 1.00 81.94 103 LYS A O 1
ATOM 849 N N . LYS A 1 104 ? -19.618 13.350 8.977 1.00 76.88 104 LYS A N 1
ATOM 850 C CA . LYS A 1 104 ? -19.641 14.629 9.710 1.00 76.88 104 LYS A CA 1
ATOM 851 C C . LYS A 1 104 ? -19.799 15.855 8.810 1.00 76.88 104 LYS A C 1
ATOM 853 O O . LYS A 1 104 ? -20.012 16.942 9.333 1.00 76.88 104 LYS A O 1
ATOM 858 N N . GLN A 1 105 ? -19.585 15.701 7.506 1.00 63.59 105 GLN A N 1
ATOM 859 C CA . GLN A 1 105 ? -19.702 16.779 6.518 1.00 63.59 105 GLN A CA 1
ATOM 860 C C . GLN A 1 105 ? -21.093 16.824 5.866 1.00 63.59 105 GLN A C 1
ATOM 862 O O . GLN A 1 105 ? -21.368 17.748 5.107 1.00 63.59 105 GLN A O 1
ATOM 867 N N . GLN A 1 106 ? -21.935 15.837 6.180 1.00 50.59 106 GLN A N 1
ATOM 868 C CA . GLN A 1 106 ? -23.367 15.777 5.886 1.00 50.59 106 GLN A CA 1
ATOM 869 C C . GLN A 1 106 ? -24.153 16.186 7.134 1.00 50.59 106 GLN A C 1
ATOM 871 O O . GLN A 1 106 ? -25.243 16.773 6.974 1.00 50.59 106 GLN A O 1
#